Protein AF-A0A7C5CXR4-F1 (afdb_monomer_lite)

Structure (mmCIF, N/CA/C/O backbone):
data_AF-A0A7C5CXR4-F1
#
_entry.id   AF-A0A7C5CXR4-F1
#
loop_
_atom_site.group_PDB
_atom_site.id
_atom_site.type_symbol
_atom_site.label_atom_id
_atom_site.label_alt_id
_atom_site.label_comp_id
_atom_site.label_asym_id
_atom_site.label_entity_id
_atom_site.label_seq_id
_atom_site.pdbx_PDB_ins_code
_atom_site.Cartn_x
_atom_site.Cartn_y
_atom_site.Cartn_z
_atom_site.occupancy
_atom_site.B_iso_or_equiv
_atom_site.auth_seq_id
_atom_site.auth_comp_id
_atom_site.auth_asym_id
_atom_site.auth_atom_id
_atom_site.pdbx_PDB_model_num
ATOM 1 N N . MET A 1 1 ? -0.206 18.481 3.678 1.00 47.06 1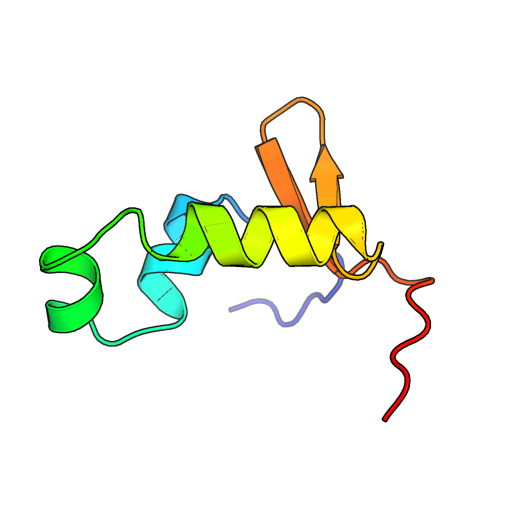 MET A N 1
ATOM 2 C CA . MET A 1 1 ? 0.313 17.234 3.072 1.00 47.06 1 MET A CA 1
ATOM 3 C C . MET A 1 1 ? 1.133 17.612 1.855 1.00 47.06 1 MET A C 1
ATOM 5 O O . MET A 1 1 ? 0.609 18.300 0.986 1.00 47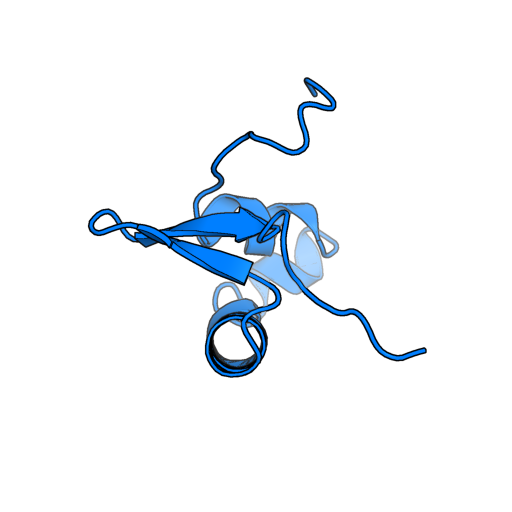.06 1 MET A O 1
ATOM 9 N N . SER A 1 2 ? 2.422 17.269 1.840 1.00 42.66 2 SER A N 1
ATOM 10 C CA . SER A 1 2 ? 3.294 17.526 0.690 1.00 42.66 2 SER A CA 1
ATOM 11 C C . SER A 1 2 ? 2.705 16.819 -0.531 1.00 42.66 2 SER A C 1
ATOM 13 O O . SER A 1 2 ? 2.587 15.596 -0.526 1.00 42.66 2 SER A O 1
ATOM 15 N N . LYS A 1 3 ? 2.278 17.582 -1.546 1.00 54.59 3 LYS A N 1
ATOM 16 C CA . LYS A 1 3 ? 1.765 17.064 -2.825 1.00 54.59 3 LYS A CA 1
ATOM 17 C C . LYS A 1 3 ? 2.927 16.547 -3.678 1.00 54.59 3 LYS A C 1
ATOM 19 O O . LYS A 1 3 ? 3.113 16.986 -4.807 1.00 54.59 3 LYS A O 1
ATOM 24 N N . ASN A 1 4 ? 3.770 15.690 -3.111 1.00 64.94 4 ASN A N 1
ATOM 25 C CA . ASN A 1 4 ? 4.865 15.086 -3.844 1.00 64.94 4 ASN A CA 1
ATOM 26 C C . ASN A 1 4 ? 4.371 13.751 -4.418 1.00 64.94 4 ASN A C 1
ATOM 28 O O . ASN A 1 4 ? 4.246 12.793 -3.657 1.00 64.94 4 ASN A O 1
ATOM 32 N N . PRO A 1 5 ? 4.098 13.652 -5.732 1.00 61.72 5 PRO A N 1
ATOM 33 C CA . PRO A 1 5 ? 3.674 12.399 -6.362 1.00 61.72 5 PRO A CA 1
ATOM 34 C C . PRO A 1 5 ? 4.746 11.298 -6.282 1.00 61.72 5 PRO A C 1
ATOM 36 O O . PRO A 1 5 ? 4.458 10.143 -6.567 1.00 61.72 5 PRO A O 1
ATOM 39 N N . LYS A 1 6 ? 5.974 11.641 -5.861 1.00 66.62 6 LYS A N 1
ATOM 40 C CA . LYS A 1 6 ? 7.070 10.697 -5.594 1.00 66.62 6 LYS A CA 1
ATOM 41 C C . LYS A 1 6 ? 7.096 10.180 -4.151 1.00 66.62 6 LYS A C 1
ATOM 43 O O . LYS A 1 6 ? 8.020 9.454 -3.792 1.00 66.62 6 LYS A O 1
ATOM 48 N N . ALA A 1 7 ? 6.157 10.603 -3.305 1.00 85.06 7 ALA A N 1
ATOM 49 C CA . ALA A 1 7 ? 6.095 10.151 -1.925 1.00 85.06 7 ALA A CA 1
ATOM 50 C C . ALA A 1 7 ? 5.649 8.685 -1.852 1.00 85.06 7 ALA A C 1
ATOM 52 O O . ALA A 1 7 ? 4.729 8.259 -2.550 1.00 85.06 7 ALA A O 1
ATOM 53 N N . TRP A 1 8 ? 6.324 7.936 -0.989 1.00 93.56 8 TRP A N 1
ATOM 54 C CA . TRP A 1 8 ? 5.979 6.568 -0.641 1.00 93.56 8 TRP A CA 1
ATOM 55 C C . TRP A 1 8 ? 5.045 6.576 0.565 1.00 93.56 8 TRP A C 1
ATOM 57 O O . TRP A 1 8 ? 5.297 7.296 1.532 1.00 93.56 8 TRP A O 1
ATOM 67 N N . PHE A 1 9 ? 3.997 5.761 0.521 1.00 94.69 9 PHE A N 1
ATOM 68 C CA . PHE A 1 9 ? 2.998 5.665 1.580 1.00 94.69 9 PHE A CA 1
ATOM 69 C C . PHE A 1 9 ? 2.847 4.224 2.041 1.00 94.69 9 PHE A C 1
ATOM 71 O O . PHE A 1 9 ? 2.839 3.292 1.237 1.00 94.69 9 PHE A O 1
ATOM 78 N N . SER A 1 10 ? 2.678 4.018 3.342 1.00 95.38 10 SER A N 1
ATOM 79 C CA . SER A 1 10 ? 2.311 2.699 3.841 1.00 95.38 10 SER A CA 1
ATOM 80 C C . SER A 1 10 ? 0.879 2.352 3.445 1.00 95.38 10 SER A C 1
ATOM 82 O O . SER A 1 10 ? 0.002 3.211 3.306 1.00 95.38 10 SER A O 1
ATOM 84 N N . LYS A 1 11 ? 0.603 1.050 3.364 1.00 95.31 11 LYS A N 1
ATOM 85 C CA . LYS A 1 11 ? -0.758 0.538 3.180 1.00 95.31 11 LYS A CA 1
ATOM 86 C C . LYS A 1 11 ? -1.755 1.127 4.183 1.00 95.31 11 LYS A C 1
ATOM 88 O O . LYS A 1 11 ? -2.877 1.461 3.821 1.00 95.31 11 LYS A O 1
ATOM 93 N N . LYS A 1 12 ? -1.339 1.250 5.447 1.00 95.12 12 LYS A N 1
ATOM 94 C CA . LYS A 1 12 ? -2.176 1.760 6.538 1.00 95.12 12 LYS A CA 1
ATOM 95 C C . LYS A 1 12 ? -2.558 3.222 6.316 1.00 95.12 12 LYS A C 1
ATOM 97 O O . LYS A 1 12 ? -3.703 3.587 6.560 1.00 9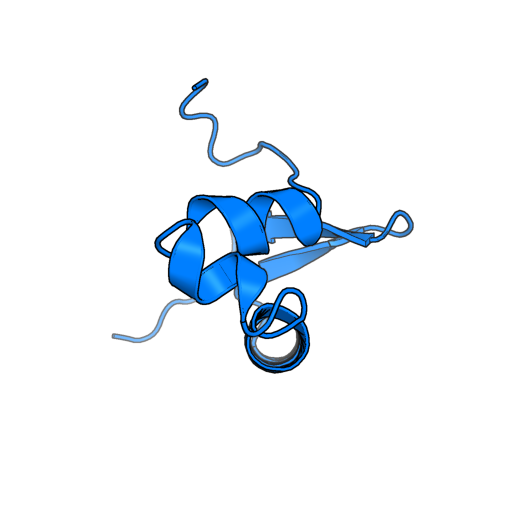5.12 12 LYS A O 1
ATOM 102 N N . GLU A 1 13 ? -1.619 4.045 5.859 1.00 95.31 13 GLU A N 1
ATOM 103 C CA . GLU A 1 13 ? -1.890 5.448 5.533 1.00 95.31 13 GLU A CA 1
ATOM 104 C C . GLU A 1 13 ? -2.885 5.554 4.379 1.00 95.31 13 GLU A C 1
ATOM 106 O O . GLU A 1 13 ? -3.879 6.265 4.507 1.00 95.31 13 GLU A O 1
ATOM 111 N N . ILE A 1 14 ? -2.680 4.783 3.306 1.00 95.06 14 ILE A N 1
ATOM 112 C CA . ILE A 1 14 ? -3.601 4.739 2.161 1.00 95.06 14 ILE A CA 1
ATOM 113 C C . ILE A 1 14 ? -5.003 4.320 2.617 1.00 95.06 14 ILE A C 1
ATOM 115 O O . ILE A 1 14 ? -5.978 5.024 2.358 1.00 95.06 14 ILE A O 1
ATOM 119 N N . ALA A 1 15 ? -5.100 3.211 3.353 1.00 95.44 15 ALA A N 1
ATOM 120 C CA . ALA A 1 15 ? -6.369 2.674 3.830 1.00 95.44 15 ALA A CA 1
ATOM 121 C C . ALA A 1 15 ? -7.118 3.654 4.746 1.00 95.44 15 ALA A C 1
ATOM 123 O O . ALA A 1 15 ? -8.337 3.763 4.656 1.00 95.44 15 ALA A O 1
ATOM 124 N N . ARG A 1 16 ? -6.401 4.377 5.614 1.00 96.00 16 ARG A N 1
ATOM 125 C CA . ARG A 1 16 ? -6.987 5.336 6.560 1.00 96.00 16 ARG A CA 1
ATOM 126 C C . ARG A 1 16 ? -7.438 6.634 5.892 1.00 96.00 16 ARG A C 1
ATOM 128 O O . ARG A 1 16 ? -8.408 7.228 6.345 1.00 96.00 16 ARG A O 1
ATOM 135 N N . HIS A 1 17 ? -6.704 7.112 4.888 1.00 95.06 17 HIS A N 1
ATOM 136 C CA . HIS A 1 17 ? -6.934 8.434 4.302 1.00 95.06 17 HIS A CA 1
ATOM 137 C C . HIS A 1 17 ? -7.862 8.436 3.083 1.00 95.06 17 HIS A C 1
ATOM 139 O O . HIS A 1 17 ? -8.359 9.503 2.732 1.00 95.06 17 HIS A O 1
ATOM 145 N N . ALA A 1 18 ? -8.103 7.288 2.442 1.00 94.62 18 ALA A N 1
ATOM 146 C CA . ALA A 1 18 ? -8.943 7.220 1.243 1.00 94.62 18 ALA A CA 1
ATOM 147 C C . ALA A 1 18 ? -10.445 7.012 1.518 1.00 94.62 18 ALA A C 1
ATOM 149 O O . ALA A 1 18 ? -11.247 7.156 0.600 1.00 94.62 18 ALA A O 1
ATOM 150 N N . VAL A 1 19 ? -10.835 6.709 2.759 1.00 95.19 19 VAL A N 1
ATOM 151 C CA . VAL A 1 19 ? -12.239 6.526 3.169 1.00 95.19 19 VAL A CA 1
ATOM 152 C C . VAL A 1 19 ? -12.542 7.319 4.440 1.00 95.19 19 VAL A C 1
ATOM 154 O O . VAL A 1 19 ? -11.636 7.867 5.075 1.00 95.19 19 VAL A O 1
ATOM 157 N N . ARG A 1 20 ? -13.820 7.393 4.831 1.00 95.94 20 ARG A N 1
ATOM 158 C CA . ARG A 1 20 ? -14.204 7.980 6.125 1.00 95.94 20 ARG A CA 1
ATOM 159 C C . ARG A 1 20 ? -13.667 7.140 7.283 1.00 95.94 20 ARG A C 1
ATOM 161 O O . ARG A 1 20 ? -13.412 5.944 7.143 1.00 95.94 20 ARG A O 1
ATOM 168 N N . ARG A 1 21 ? -13.509 7.763 8.453 1.00 95.00 21 ARG A N 1
ATOM 169 C CA . ARG A 1 21 ? -1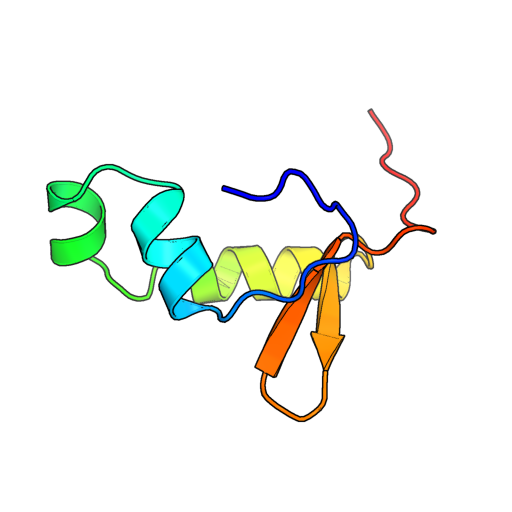2.956 7.092 9.637 1.00 95.00 21 ARG A CA 1
ATOM 170 C C . ARG A 1 21 ? -13.783 5.866 10.024 1.00 95.00 21 ARG A C 1
ATOM 172 O O . ARG A 1 21 ? -13.208 4.821 10.309 1.00 95.00 21 ARG A O 1
ATOM 179 N N . GLU A 1 22 ? -15.102 6.001 10.003 1.00 97.00 22 GLU A N 1
ATOM 180 C CA . GLU A 1 22 ? -16.054 4.951 10.354 1.00 97.00 22 GLU A CA 1
ATOM 181 C C . GLU A 1 22 ? -15.934 3.757 9.394 1.00 97.00 22 GLU A C 1
ATOM 183 O O . GLU A 1 22 ? -15.930 2.608 9.829 1.00 97.00 22 GLU A O 1
ATOM 188 N N . GLU A 1 23 ? -15.753 4.019 8.096 1.00 95.06 23 GLU A N 1
ATOM 189 C CA . GLU A 1 23 ? -15.542 2.985 7.073 1.00 95.06 23 GLU A CA 1
ATOM 190 C C . GLU A 1 23 ? -14.207 2.253 7.282 1.00 95.06 23 GLU A C 1
ATOM 192 O O . GLU A 1 23 ? -14.143 1.023 7.211 1.00 95.06 23 GLU A O 1
ATOM 197 N N . TYR A 1 24 ? -13.140 2.992 7.608 1.00 95.56 24 TYR A N 1
ATOM 198 C CA . TYR A 1 24 ? -11.844 2.396 7.935 1.00 95.56 24 TYR A CA 1
ATOM 199 C C . TYR A 1 24 ? -11.912 1.526 9.197 1.00 95.56 24 TYR A C 1
ATOM 201 O O . TYR A 1 24 ? -11.308 0.458 9.230 1.00 95.56 24 TYR A O 1
ATOM 209 N N . GLU A 1 25 ? -12.633 1.957 10.234 1.00 95.75 25 GLU A N 1
ATOM 210 C CA . GLU A 1 25 ? -12.780 1.194 11.480 1.00 95.75 25 GLU A CA 1
ATOM 211 C C . GLU A 1 25 ? -13.585 -0.101 11.278 1.00 95.75 25 GLU A C 1
ATOM 213 O O . GLU A 1 25 ? -13.261 -1.113 11.899 1.00 95.75 25 GLU A O 1
ATOM 218 N N . GLN A 1 26 ? -14.563 -0.110 10.366 1.00 97.25 26 GLN A N 1
ATOM 219 C CA . GLN A 1 26 ? -15.326 -1.315 10.013 1.00 97.25 26 GLN A CA 1
ATOM 220 C C . GLN A 1 26 ? -14.497 -2.340 9.227 1.00 97.25 26 GLN A C 1
ATOM 222 O O . GLN A 1 26 ? -14.652 -3.544 9.432 1.00 97.25 26 GLN A O 1
ATOM 227 N N . ASN A 1 27 ? -13.608 -1.890 8.336 1.00 95.69 27 ASN A N 1
ATOM 228 C CA . ASN A 1 27 ? -12.721 -2.782 7.590 1.00 95.69 27 ASN A CA 1
ATOM 229 C C . ASN A 1 27 ? -11.338 -2.153 7.334 1.00 95.69 27 ASN A C 1
ATOM 231 O O . ASN A 1 27 ? -11.073 -1.670 6.232 1.00 95.69 27 ASN A O 1
ATOM 235 N N . PRO A 1 28 ? -10.389 -2.243 8.283 1.00 93.56 28 PRO A N 1
ATOM 236 C CA . PRO A 1 28 ? -9.061 -1.637 8.131 1.00 93.56 28 PRO A CA 1
ATOM 237 C C . PRO A 1 28 ? -8.210 -2.228 6.995 1.00 93.56 28 PRO A C 1
ATOM 239 O O . PRO A 1 28 ? -7.183 -1.657 6.628 1.00 93.56 28 PRO A O 1
ATOM 242 N N . ARG A 1 29 ? -8.598 -3.397 6.466 1.00 95.25 29 ARG A N 1
ATOM 243 C CA . ARG A 1 29 ? -7.870 -4.147 5.430 1.00 95.25 29 ARG A CA 1
ATOM 244 C C . ARG A 1 29 ? -8.492 -4.020 4.042 1.00 95.25 29 ARG A C 1
ATOM 246 O O . ARG A 1 29 ? -8.034 -4.687 3.118 1.00 95.25 29 ARG A O 1
ATOM 253 N N . TRP A 1 30 ? -9.492 -3.154 3.867 1.00 95.50 30 TRP A N 1
ATOM 254 C CA . TRP A 1 30 ? -10.196 -2.980 2.592 1.00 95.50 30 TRP A CA 1
ATOM 255 C C . TRP A 1 30 ? -9.240 -2.758 1.404 1.00 95.50 30 TRP A C 1
ATOM 257 O O . TRP A 1 30 ? -9.512 -3.220 0.299 1.00 95.50 30 TRP A O 1
ATOM 267 N N . ALA A 1 31 ? -8.097 -2.102 1.642 1.00 95.88 31 ALA A N 1
ATOM 268 C CA . ALA A 1 31 ? -7.123 -1.749 0.615 1.00 95.88 31 ALA A CA 1
ATOM 269 C C . ALA A 1 31 ? -6.263 -2.927 0.114 1.00 95.88 31 ALA A C 1
ATOM 271 O O . ALA A 1 31 ? -5.593 -2.775 -0.905 1.00 95.88 31 ALA A O 1
ATOM 272 N N . ASP A 1 32 ? -6.274 -4.095 0.771 1.00 95.44 32 ASP A N 1
ATOM 273 C CA . ASP A 1 32 ? -5.420 -5.237 0.401 1.00 95.44 32 ASP A CA 1
ATOM 274 C C . ASP A 1 32 ? -5.672 -5.720 -1.038 1.00 95.44 32 ASP A C 1
ATOM 276 O O . ASP A 1 32 ? -4.738 -5.833 -1.837 1.00 95.44 32 ASP A O 1
ATOM 280 N N . ILE A 1 33 ? -6.936 -5.991 -1.377 1.00 95.56 33 ILE A N 1
ATOM 281 C CA . ILE A 1 33 ? -7.318 -6.507 -2.700 1.00 95.56 33 ILE A CA 1
ATOM 282 C C . ILE A 1 33 ? -7.119 -5.434 -3.790 1.00 95.56 33 ILE A C 1
ATOM 284 O O . ILE A 1 33 ? -6.450 -5.736 -4.784 1.00 95.56 33 ILE A O 1
ATOM 288 N N . PRO A 1 34 ? -7.608 -4.184 -3.627 1.00 95.75 34 PRO A N 1
ATOM 289 C CA . PRO A 1 34 ? -7.398 -3.125 -4.613 1.00 95.75 34 PRO A CA 1
ATOM 290 C C . PRO A 1 34 ? -5.922 -2.814 -4.871 1.00 95.75 34 PRO A C 1
ATOM 292 O O . PRO A 1 34 ? -5.518 -2.724 -6.028 1.00 95.75 34 PRO A O 1
ATOM 295 N N . LEU A 1 35 ? -5.091 -2.700 -3.827 1.00 95.81 35 LEU A N 1
ATOM 296 C CA . LEU A 1 35 ? -3.668 -2.396 -4.011 1.00 95.81 35 LEU A CA 1
ATOM 297 C C . LEU A 1 35 ? -2.939 -3.520 -4.739 1.00 95.81 35 LEU A C 1
ATOM 299 O O . LEU A 1 35 ? -2.137 -3.244 -5.628 1.00 95.81 35 LEU A O 1
ATOM 303 N N . ARG A 1 36 ? -3.250 -4.785 -4.434 1.00 95.81 36 ARG A N 1
ATOM 304 C CA . ARG A 1 36 ? -2.677 -5.919 -5.167 1.00 95.81 36 ARG A CA 1
ATOM 305 C C . ARG A 1 36 ? -3.062 -5.890 -6.647 1.00 95.81 36 ARG A C 1
ATOM 307 O O . ARG A 1 36 ? -2.214 -6.158 -7.494 1.00 95.81 36 ARG A O 1
ATOM 314 N N . ALA A 1 37 ? -4.309 -5.543 -6.963 1.00 96.31 37 ALA A N 1
ATOM 315 C CA . ALA A 1 37 ? -4.754 -5.397 -8.346 1.00 96.31 37 ALA A CA 1
ATOM 316 C C . ALA A 1 37 ? -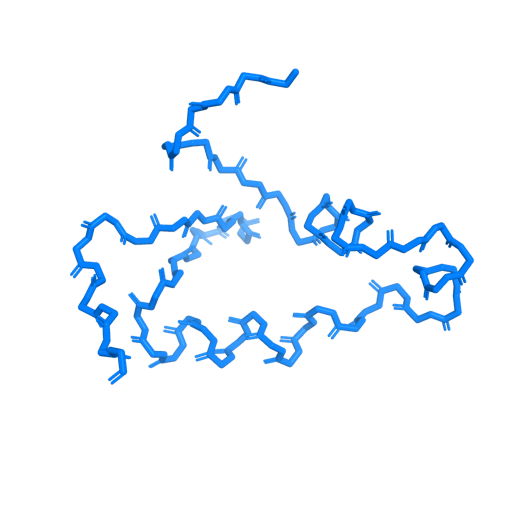4.034 -4.242 -9.065 1.00 96.31 37 ALA A C 1
ATOM 318 O O . ALA A 1 37 ? -3.612 -4.406 -10.207 1.00 96.31 37 ALA A O 1
ATOM 319 N N . LEU A 1 38 ? -3.844 -3.099 -8.399 1.00 95.06 38 LEU A N 1
ATOM 320 C CA . LEU A 1 38 ? -3.125 -1.947 -8.956 1.00 95.06 38 LEU A CA 1
ATOM 321 C C . LEU A 1 38 ? -1.640 -2.241 -9.197 1.00 95.06 38 LEU A C 1
ATOM 323 O O . LEU A 1 38 ? -1.106 -1.834 -10.229 1.00 95.06 38 LEU A O 1
ATOM 327 N N . VAL A 1 39 ? -0.999 -2.985 -8.292 1.00 95.69 39 VAL A N 1
ATOM 328 C CA . VAL A 1 39 ? 0.376 -3.474 -8.476 1.00 95.69 39 VAL A CA 1
ATOM 329 C C . VAL A 1 39 ? 0.454 -4.452 -9.643 1.00 95.69 39 VAL A C 1
ATOM 331 O O . VAL A 1 39 ? 1.309 -4.303 -10.509 1.00 95.69 39 VAL A O 1
ATOM 334 N N . GLY A 1 40 ? -0.482 -5.402 -9.734 1.00 95.19 40 GLY A N 1
ATOM 335 C CA . GLY A 1 40 ? -0.552 -6.341 -10.859 1.00 95.19 40 GLY A CA 1
ATOM 336 C C . GLY A 1 40 ? -0.766 -5.665 -12.220 1.00 95.19 40 GLY A C 1
ATOM 337 O O . GLY A 1 40 ? -0.344 -6.201 -13.238 1.00 95.19 40 GLY A O 1
ATOM 338 N N . ARG A 1 41 ? -1.382 -4.477 -12.242 1.00 94.19 41 ARG A N 1
ATOM 339 C CA . ARG A 1 41 ? -1.557 -3.639 -13.442 1.00 94.19 41 ARG A CA 1
ATOM 340 C C . ARG A 1 41 ? -0.383 -2.691 -13.708 1.00 94.19 41 ARG A C 1
ATOM 342 O O . ARG A 1 41 ? -0.420 -1.955 -14.686 1.00 94.19 41 ARG A O 1
ATOM 349 N N . GLY A 1 42 ? 0.620 -2.650 -12.832 1.00 93.75 42 GLY A N 1
ATOM 350 C CA . GLY A 1 42 ? 1.748 -1.724 -12.940 1.00 93.75 42 GLY A CA 1
ATOM 351 C C . GLY A 1 42 ? 1.382 -0.250 -12.731 1.00 93.75 42 GLY A C 1
ATOM 352 O O . GLY A 1 42 ? 2.182 0.615 -13.072 1.00 93.75 42 GLY A O 1
ATOM 353 N N . ILE A 1 43 ? 0.201 0.056 -12.177 1.00 94.25 43 ILE A N 1
ATOM 354 C CA . ILE A 1 43 ? -0.250 1.435 -11.893 1.00 94.25 43 ILE A CA 1
ATOM 355 C C . ILE A 1 43 ? 0.422 1.971 -10.625 1.00 94.25 43 ILE A C 1
ATOM 357 O O . ILE A 1 43 ? 0.766 3.147 -10.517 1.00 94.25 43 ILE A O 1
ATOM 361 N N . VAL A 1 44 ? 0.611 1.083 -9.655 1.00 93.56 44 VAL A N 1
ATOM 362 C CA . VAL A 1 44 ? 1.278 1.349 -8.382 1.00 93.56 44 VAL A CA 1
ATOM 363 C C . VAL A 1 44 ? 2.455 0.395 -8.286 1.00 93.56 44 VAL A C 1
ATOM 365 O O . VAL A 1 44 ? 2.351 -0.761 -8.686 1.00 93.56 44 VAL A O 1
ATOM 368 N N . GLU A 1 45 ? 3.567 0.857 -7.739 1.00 94.75 45 GLU A N 1
ATOM 369 C CA . GLU A 1 45 ? 4.690 -0.004 -7.376 1.00 94.75 45 GLU A CA 1
ATOM 370 C C . GLU A 1 45 ? 4.809 -0.106 -5.857 1.00 94.75 45 GLU A C 1
ATOM 372 O O . GLU A 1 45 ? 4.388 0.795 -5.124 1.00 94.75 45 GLU A O 1
ATOM 377 N N . VAL A 1 46 ? 5.359 -1.227 -5.395 1.00 95.75 46 VAL A N 1
ATOM 378 C CA . VAL A 1 46 ? 5.586 -1.517 -3.980 1.00 95.75 46 VAL A CA 1
ATOM 379 C C . VAL A 1 46 ? 7.059 -1.851 -3.769 1.00 95.75 46 VAL A C 1
ATOM 381 O O . VAL A 1 46 ? 7.629 -2.612 -4.549 1.00 95.75 46 VAL A O 1
ATOM 384 N N . ASP A 1 47 ? 7.682 -1.257 -2.754 1.00 94.81 47 ASP A N 1
ATOM 385 C CA . ASP A 1 47 ? 9.073 -1.548 -2.398 1.00 94.81 47 ASP A CA 1
ATOM 386 C C . ASP A 1 47 ? 9.191 -2.776 -1.473 1.00 94.81 47 ASP A C 1
ATOM 388 O O . ASP A 1 47 ? 8.200 -3.351 -1.012 1.00 94.81 47 ASP A O 1
ATOM 392 N N . GLU A 1 48 ? 10.424 -3.166 -1.150 1.00 94.31 48 GLU A N 1
ATOM 393 C CA . GLU A 1 48 ? 10.724 -4.295 -0.253 1.00 94.31 48 GLU A CA 1
ATOM 394 C C . GLU A 1 48 ? 10.192 -4.101 1.178 1.00 94.31 48 GLU A C 1
ATOM 396 O O . GLU A 1 48 ? 10.047 -5.058 1.937 1.00 94.31 48 GLU A O 1
ATOM 401 N N . ARG A 1 49 ? 9.876 -2.859 1.559 1.00 93.50 49 ARG A N 1
ATOM 402 C CA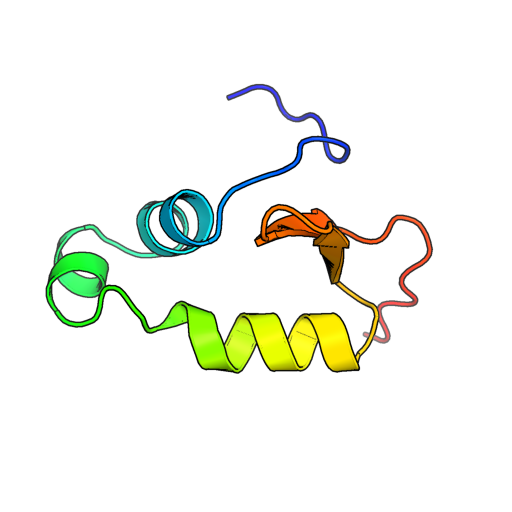 . ARG A 1 49 ? 9.339 -2.490 2.873 1.00 93.50 49 ARG A CA 1
ATOM 403 C C . ARG A 1 49 ? 7.809 -2.475 2.882 1.00 93.50 49 ARG A C 1
ATOM 405 O O . ARG A 1 49 ? 7.211 -2.213 3.927 1.00 93.50 49 ARG A O 1
ATOM 412 N N . GLY A 1 50 ? 7.166 -2.747 1.745 1.00 93.38 50 GLY A N 1
ATOM 413 C CA . GLY A 1 50 ? 5.716 -2.707 1.597 1.00 93.38 50 GLY A CA 1
ATOM 414 C C . GLY A 1 50 ? 5.141 -1.290 1.528 1.00 93.38 50 GLY A C 1
ATOM 415 O O . GLY A 1 50 ? 3.974 -1.093 1.883 1.00 93.38 50 GLY A O 1
ATOM 416 N N . LEU A 1 51 ? 5.942 -0.302 1.124 1.00 95.81 51 LEU A N 1
ATOM 417 C CA . LEU A 1 51 ? 5.484 1.053 0.833 1.00 95.81 51 LEU A CA 1
ATOM 418 C C . LEU A 1 51 ? 5.074 1.157 -0.630 1.00 95.81 51 LEU A C 1
ATOM 420 O O . LEU A 1 51 ? 5.706 0.575 -1.503 1.00 95.81 51 LEU A O 1
ATOM 424 N N . TYR A 1 52 ? 4.030 1.931 -0.893 1.00 95.56 52 TYR A N 1
ATOM 425 C CA . TYR A 1 52 ? 3.412 2.073 -2.203 1.00 95.56 52 TYR A CA 1
ATOM 426 C C . TYR A 1 52 ? 3.626 3.485 -2.741 1.00 95.56 52 TYR A C 1
ATOM 428 O O . TYR A 1 52 ? 3.552 4.460 -1.987 1.00 95.56 52 TYR A O 1
ATOM 436 N N . ARG A 1 53 ? 3.809 3.607 -4.055 1.00 93.94 53 ARG A N 1
ATOM 437 C CA . ARG A 1 53 ? 3.705 4.884 -4.773 1.00 93.94 53 ARG A CA 1
ATOM 438 C C . ARG A 1 53 ? 3.088 4.680 -6.150 1.00 93.94 53 ARG A C 1
ATOM 440 O O . ARG A 1 53 ? 3.089 3.570 -6.678 1.00 93.94 53 ARG A O 1
ATOM 447 N N . LEU A 1 54 ? 2.595 5.759 -6.752 1.00 92.56 54 LEU A N 1
ATOM 448 C CA . LEU A 1 54 ? 2.205 5.733 -8.160 1.00 92.56 54 LEU A CA 1
ATOM 449 C C . LEU A 1 54 ? 3.432 5.432 -9.023 1.00 92.56 54 LEU A C 1
ATOM 451 O O . LEU A 1 54 ? 4.478 6.058 -8.843 1.00 92.56 54 LEU A O 1
ATOM 455 N N . ASN A 1 55 ? 3.290 4.496 -9.959 1.00 90.88 55 ASN A N 1
ATOM 456 C CA . ASN A 1 55 ? 4.327 4.242 -10.944 1.00 90.88 55 ASN A CA 1
ATOM 457 C C . ASN A 1 55 ? 4.333 5.409 -11.952 1.00 90.88 55 ASN A C 1
ATOM 459 O O . ASN A 1 55 ? 3.336 5.610 -12.649 1.00 90.88 55 ASN A O 1
ATOM 463 N N . PRO A 1 56 ? 5.432 6.177 -12.069 1.00 85.56 56 PRO A N 1
ATOM 464 C CA . PRO A 1 56 ? 5.507 7.322 -12.979 1.00 85.56 56 PRO A CA 1
ATOM 465 C C . PRO A 1 56 ? 5.419 6.935 -14.463 1.00 85.56 56 PRO A C 1
ATOM 467 O O . PRO A 1 56 ? 5.159 7.799 -15.293 1.00 85.56 56 PRO A O 1
ATOM 470 N N . ASN A 1 57 ? 5.624 5.657 -14.791 1.00 85.94 57 ASN A N 1
ATOM 471 C CA . ASN A 1 57 ? 5.547 5.122 -16.150 1.00 85.94 57 ASN A CA 1
ATOM 472 C C . ASN A 1 57 ? 4.236 4.363 -16.419 1.00 85.94 57 ASN A C 1
ATOM 474 O O . ASN A 1 57 ? 4.121 3.694 -17.445 1.00 85.94 57 ASN A O 1
ATOM 478 N N . ALA A 1 58 ? 3.269 4.402 -15.495 1.00 86.19 58 ALA A N 1
ATOM 479 C CA . ALA A 1 58 ? 1.996 3.721 -15.683 1.00 86.19 58 ALA A CA 1
ATOM 480 C C . ALA A 1 58 ? 1.248 4.294 -16.895 1.00 86.19 58 ALA A C 1
ATOM 482 O O . ALA A 1 58 ? 0.916 5.479 -16.926 1.00 86.19 58 ALA A O 1
ATOM 483 N N . GLN A 1 59 ? 0.927 3.440 -17.868 1.00 75.44 59 GLN A N 1
ATOM 484 C CA . GLN A 1 59 ? -0.076 3.769 -18.877 1.00 75.44 59 GLN A CA 1
ATOM 485 C C . GLN A 1 59 ? -1.457 3.584 -18.254 1.00 75.44 59 GLN A C 1
ATOM 487 O O . GLN A 1 59 ? -1.920 2.463 -18.042 1.00 75.44 59 GLN A O 1
ATOM 492 N N . ILE A 1 60 ? -2.094 4.702 -17.916 1.00 71.56 60 ILE A N 1
ATOM 493 C CA . ILE A 1 60 ? -3.488 4.719 -17.487 1.00 71.56 60 ILE A CA 1
ATOM 494 C C . ILE A 1 60 ? -4.318 4.791 -18.768 1.00 71.56 60 ILE A C 1
ATOM 496 O O . ILE A 1 60 ? -4.352 5.828 -19.421 1.00 71.56 60 ILE A O 1
ATOM 500 N N . PHE A 1 61 ? -4.912 3.668 -19.165 1.00 60.88 61 PHE A N 1
ATOM 501 C CA . PHE A 1 61 ? -5.895 3.651 -20.244 1.00 60.88 61 PHE A CA 1
ATOM 502 C C . PHE A 1 61 ? -7.227 4.157 -19.673 1.00 60.88 61 PHE A C 1
ATOM 504 O O . PHE A 1 61 ? -7.714 3.587 -18.692 1.00 60.88 61 PHE A O 1
ATOM 511 N N . GLU A 1 62 ? -7.736 5.259 -20.235 1.00 52.94 62 GLU A N 1
ATOM 512 C CA . GLU A 1 62 ? -9.059 5.841 -19.943 1.00 52.94 62 GLU A CA 1
ATOM 513 C C . GLU A 1 62 ? -10.204 4.990 -20.506 1.00 52.94 62 GLU A C 1
ATOM 515 O O . GLU A 1 62 ? -10.042 4.425 -21.614 1.00 52.94 62 GLU A O 1
#

Foldseek 3Di:
DPPDLPDWAALQCCLCPVDDNVVCVVPVCPCVVVVVVCCVQQQWPADPVRTIGGRPPRDDDD

Radius of gyration: 12.21 Å; chains: 1; bounding box: 27×24×32 Å

Secondary structure (DSSP, 8-state):
----TT--EEHHHHHHHSS-HHHHHH-TTTTHHHHHHHHHTTSEEE-TTSEEEE-TT-----

pLDDT: mean 88.73, std 13.51, range [42.66, 97.25]

Sequence (62 aa):
MSKNPKAWFSKKEIARHAVRREEYEQNPRWADIPLRALVGRGIVEVDERGLYRLNPNAQIFE